Protein AF-A0A1S6HDZ9-F1 (afdb_monomer_lite)

Structure (mmCIF, N/CA/C/O backbone):
data_AF-A0A1S6HDZ9-F1
#
_entry.id   AF-A0A1S6HDZ9-F1
#
loop_
_atom_site.group_PDB
_atom_site.id
_atom_site.type_symbol
_atom_site.label_atom_id
_atom_site.label_alt_id
_atom_site.label_comp_id
_atom_site.label_asym_id
_atom_site.label_entity_id
_atom_site.label_seq_id
_atom_site.pdbx_PDB_ins_code
_atom_site.Cartn_x
_atom_site.Cartn_y
_atom_site.Cartn_z
_atom_site.occupancy
_atom_site.B_iso_or_equiv
_atom_site.auth_seq_id
_atom_site.auth_comp_id
_atom_site.auth_asym_id
_atom_site.auth_atom_id
_atom_site.pdbx_PDB_model_num
ATOM 1 N N . ASN A 1 1 ? 10.554 11.033 -8.871 1.00 74.75 1 ASN A N 1
ATOM 2 C CA . ASN A 1 1 ? 11.505 10.253 -8.044 1.00 74.75 1 ASN A CA 1
ATOM 3 C C . ASN A 1 1 ? 10.932 8.869 -7.745 1.00 74.75 1 ASN A C 1
ATOM 5 O O . ASN A 1 1 ? 10.310 8.692 -6.703 1.00 74.75 1 ASN A O 1
ATOM 9 N N . PRO A 1 2 ? 11.029 7.910 -8.683 1.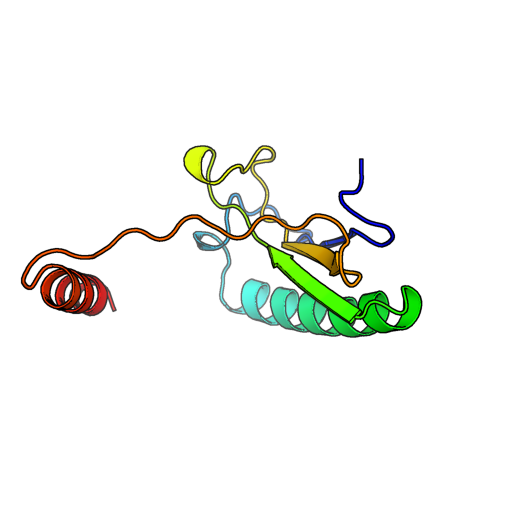00 87.38 2 PRO A N 1
ATOM 10 C CA . PRO A 1 2 ? 10.530 6.551 -8.473 1.00 87.38 2 PRO A CA 1
ATOM 11 C C . PRO A 1 2 ? 11.424 5.763 -7.497 1.00 87.38 2 PRO A C 1
ATOM 13 O O . PRO A 1 2 ? 12.632 5.967 -7.498 1.00 87.38 2 PRO A O 1
ATOM 16 N N . VAL A 1 3 ? 10.847 4.852 -6.700 1.00 92.88 3 VAL A N 1
ATOM 17 C CA . VAL A 1 3 ? 11.613 3.953 -5.812 1.00 92.88 3 VAL A CA 1
ATOM 18 C C . VAL A 1 3 ? 12.327 2.891 -6.646 1.00 92.88 3 VAL A C 1
ATOM 20 O O . VAL A 1 3 ? 13.501 2.633 -6.437 1.00 92.88 3 VAL A O 1
ATOM 23 N N . ASN A 1 4 ? 11.622 2.336 -7.635 1.00 95.06 4 ASN A N 1
ATOM 24 C CA . ASN A 1 4 ? 12.136 1.385 -8.616 1.00 95.06 4 ASN A CA 1
ATOM 25 C C . ASN A 1 4 ? 11.584 1.702 -10.009 1.00 95.06 4 ASN A C 1
ATOM 27 O O . ASN A 1 4 ? 10.586 2.417 -10.157 1.00 95.06 4 ASN A O 1
ATOM 31 N N . LYS A 1 5 ? 12.206 1.138 -11.050 1.00 95.38 5 LYS A N 1
ATOM 32 C CA . LYS A 1 5 ? 11.714 1.250 -12.430 1.00 95.38 5 LYS A CA 1
ATOM 33 C C . LYS A 1 5 ? 10.261 0.766 -12.518 1.00 95.38 5 LYS A C 1
ATOM 35 O O . LYS A 1 5 ? 9.943 -0.341 -12.103 1.00 95.38 5 LYS A O 1
ATOM 40 N N . GLY A 1 6 ? 9.390 1.603 -13.081 1.00 96.88 6 GLY A N 1
ATOM 41 C CA . GLY A 1 6 ? 7.952 1.333 -13.178 1.00 96.88 6 GLY A CA 1
ATOM 42 C C . GLY A 1 6 ? 7.144 1.668 -11.921 1.00 96.88 6 GLY A C 1
ATOM 43 O O . GLY A 1 6 ? 5.943 1.403 -11.909 1.00 96.88 6 GLY A O 1
ATOM 44 N N . HIS A 1 7 ? 7.756 2.274 -10.892 1.00 98.44 7 HIS A N 1
ATOM 45 C CA . HIS A 1 7 ? 7.016 2.824 -9.756 1.00 98.44 7 HIS A CA 1
ATOM 46 C C . HIS A 1 7 ? 5.949 3.808 -10.249 1.00 98.44 7 HIS A C 1
ATOM 48 O O . HIS A 1 7 ? 6.270 4.832 -10.853 1.00 98.44 7 HIS A O 1
ATOM 54 N N . THR A 1 8 ? 4.691 3.472 -9.980 1.00 98.44 8 THR A N 1
ATOM 55 C CA . THR A 1 8 ? 3.517 4.194 -10.474 1.00 98.44 8 THR A CA 1
ATOM 56 C C . THR A 1 8 ? 2.589 4.537 -9.319 1.00 98.44 8 THR A C 1
ATOM 58 O O . THR A 1 8 ? 2.404 3.720 -8.417 1.00 98.44 8 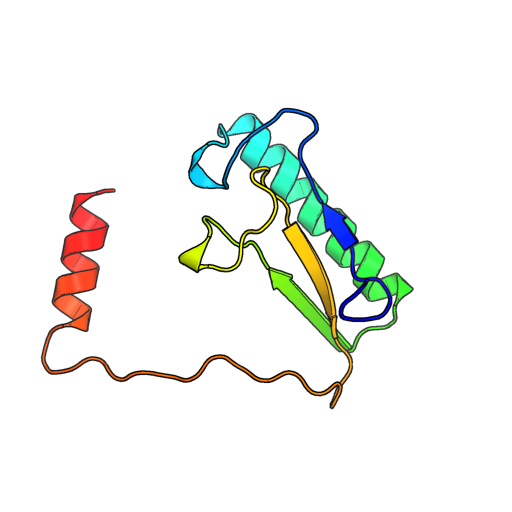THR A O 1
ATOM 61 N N . LEU A 1 9 ? 1.992 5.729 -9.373 1.00 98.12 9 LEU A N 1
ATOM 62 C CA . LEU A 1 9 ? 0.921 6.144 -8.474 1.00 98.12 9 LEU A CA 1
ATOM 63 C C . LEU A 1 9 ? -0.430 5.982 -9.165 1.00 98.12 9 LEU A C 1
ATOM 65 O O . LEU A 1 9 ? -0.597 6.419 -10.304 1.00 98.12 9 LEU A O 1
ATOM 69 N N . ILE A 1 10 ? -1.390 5.388 -8.463 1.00 98.25 10 ILE A N 1
ATOM 70 C CA . ILE A 1 10 ? -2.792 5.342 -8.877 1.00 98.25 10 ILE A CA 1
ATOM 71 C C . ILE A 1 10 ? -3.605 6.190 -7.906 1.00 98.25 10 ILE A C 1
ATOM 73 O O . ILE A 1 10 ? -3.574 5.947 -6.701 1.00 98.25 10 ILE A O 1
ATOM 77 N N . VAL A 1 11 ? -4.329 7.167 -8.449 1.00 98.00 11 VAL A N 1
ATOM 78 C CA . VAL A 1 11 ? -5.119 8.144 -7.691 1.00 98.00 11 VAL A CA 1
ATOM 79 C C . VAL A 1 11 ? -6.546 8.216 -8.234 1.00 98.00 11 VAL A C 1
ATOM 81 O O . VAL A 1 11 ? -6.732 8.078 -9.452 1.00 98.00 11 VAL A O 1
ATOM 84 N N . PRO A 1 12 ? -7.565 8.412 -7.381 1.00 97.69 12 PRO A N 1
ATOM 85 C CA . PRO A 1 12 ? -8.882 8.810 -7.850 1.00 97.69 12 PRO A CA 1
ATOM 86 C C . PRO A 1 12 ? -8.817 10.205 -8.487 1.00 97.69 12 PRO A C 1
ATOM 88 O O . PRO A 1 12 ? -7.910 10.993 -8.242 1.00 97.69 12 PRO A O 1
ATOM 91 N N . LYS A 1 13 ? -9.779 10.508 -9.363 1.00 96.94 13 LYS A N 1
ATOM 92 C CA . LYS A 1 13 ? -9.906 11.865 -9.920 1.00 96.94 13 LYS A CA 1
ATOM 93 C C . LYS A 1 13 ? -10.516 12.828 -8.908 1.00 96.94 13 LYS A C 1
ATOM 95 O O . LYS A 1 13 ? -10.130 13.990 -8.859 1.00 96.94 13 LYS A O 1
ATOM 100 N N . GLU A 1 14 ? -11.494 12.338 -8.155 1.00 97.69 14 GLU A N 1
ATOM 101 C CA . GLU A 1 14 ? -12.097 13.062 -7.042 1.00 97.69 14 GLU A CA 1
ATOM 102 C C . GLU A 1 14 ? -11.150 13.061 -5.846 1.00 97.69 14 GLU A C 1
ATOM 104 O O . GLU A 1 14 ? -10.354 12.138 -5.670 1.00 97.69 14 GLU A O 1
ATOM 109 N N . HIS A 1 15 ? -11.209 14.129 -5.055 1.00 98.00 15 HIS A N 1
ATOM 110 C CA . HIS A 1 15 ? -10.313 14.319 -3.931 1.00 98.00 15 HIS A CA 1
ATOM 111 C C . HIS A 1 15 ? -10.808 13.586 -2.685 1.00 98.00 15 HIS A C 1
ATOM 113 O O . HIS A 1 15 ? -11.915 13.838 -2.221 1.00 98.00 15 HIS A O 1
ATOM 119 N N . PHE A 1 16 ? -9.940 12.738 -2.135 1.00 98.19 16 PHE A N 1
ATOM 120 C CA . PHE A 1 16 ? -10.118 12.050 -0.861 1.00 98.19 16 PHE A CA 1
ATOM 121 C C . PHE A 1 16 ? -8.794 12.106 -0.109 1.00 98.19 16 PHE A C 1
ATOM 123 O O . PHE A 1 16 ? -7.780 11.700 -0.681 1.00 98.19 16 PHE A O 1
ATOM 130 N N . ASP A 1 17 ? -8.778 12.579 1.137 1.00 97.88 17 ASP A N 1
ATOM 131 C CA . ASP A 1 17 ? -7.537 12.710 1.911 1.00 97.88 17 ASP A CA 1
ATOM 132 C C . ASP A 1 17 ? -6.858 11.349 2.094 1.00 97.88 17 ASP A C 1
ATOM 134 O O . ASP A 1 17 ? -5.649 11.208 1.904 1.00 97.88 17 ASP A O 1
ATOM 138 N N . THR A 1 18 ? -7.630 10.334 2.477 1.00 98.38 18 THR A N 1
ATOM 139 C CA . THR A 1 18 ? -7.147 9.001 2.837 1.00 98.38 18 THR A CA 1
ATOM 140 C C . THR A 1 18 ? -8.061 7.896 2.332 1.00 98.38 18 THR A C 1
ATOM 142 O O . THR A 1 18 ? -9.153 8.130 1.822 1.00 98.38 18 THR A O 1
ATOM 145 N N . PHE A 1 19 ? -7.614 6.651 2.503 1.00 97.81 19 PHE A N 1
ATOM 146 C CA . PHE A 1 19 ? -8.421 5.465 2.227 1.00 97.81 19 PHE A CA 1
ATOM 147 C C . PHE A 1 19 ? -9.759 5.456 2.972 1.00 97.81 19 PHE A C 1
ATOM 149 O O . PHE A 1 19 ? -10.729 4.904 2.468 1.00 97.81 19 PHE A O 1
ATOM 156 N N . LEU A 1 20 ? -9.795 6.054 4.167 1.00 97.25 20 LEU A N 1
ATOM 157 C CA . LEU A 1 20 ? -10.969 6.069 5.038 1.00 97.25 20 LEU A CA 1
ATOM 158 C C . LEU A 1 20 ? -12.094 6.960 4.501 1.00 97.25 20 LEU A C 1
ATOM 160 O O . LEU A 1 20 ? -13.233 6.811 4.924 1.00 97.25 20 LEU A O 1
ATOM 164 N N . ASP A 1 21 ? -11.771 7.871 3.583 1.00 97.75 21 ASP A N 1
ATOM 165 C CA . ASP A 1 21 ? -12.714 8.851 3.043 1.00 97.75 21 ASP A CA 1
ATOM 166 C C . ASP A 1 21 ? -13.391 8.351 1.752 1.00 97.75 21 ASP A C 1
ATOM 168 O O . ASP A 1 21 ? -14.300 8.999 1.236 1.00 97.75 21 ASP A O 1
ATOM 172 N N . LEU A 1 22 ? -12.951 7.207 1.211 1.00 97.44 22 LEU A N 1
ATOM 173 C CA . LEU A 1 22 ? -13.517 6.612 0.002 1.00 97.44 22 LEU A CA 1
ATOM 174 C C . LEU A 1 22 ? -14.895 6.004 0.285 1.00 97.44 22 LEU A C 1
ATOM 176 O O . LEU A 1 22 ? -15.036 5.137 1.146 1.00 97.44 22 LEU A O 1
ATOM 180 N N . ASP A 1 23 ? -15.891 6.380 -0.517 1.00 96.94 23 ASP A N 1
ATOM 181 C CA . ASP A 1 23 ? -17.149 5.633 -0.585 1.00 96.94 23 ASP A CA 1
ATOM 182 C C . ASP A 1 23 ? -16.966 4.274 -1.298 1.00 96.94 23 ASP A C 1
ATOM 184 O O . ASP A 1 23 ? -15.981 4.048 -2.011 1.00 96.94 23 ASP A O 1
ATOM 188 N N . GLU A 1 24 ? -17.930 3.362 -1.135 1.00 97.00 24 GLU A N 1
ATOM 189 C CA . GLU A 1 24 ? -17.873 2.008 -1.714 1.00 97.00 24 GLU A CA 1
ATOM 190 C C . GLU A 1 24 ? -17.661 2.016 -3.234 1.00 97.00 24 GLU A C 1
ATOM 192 O O . GLU A 1 24 ? -16.859 1.254 -3.773 1.00 97.00 24 GLU A O 1
ATOM 197 N N . LYS A 1 25 ? -18.334 2.923 -3.947 1.00 96.88 25 LYS A N 1
ATOM 198 C CA . LYS A 1 25 ? -18.274 2.994 -5.410 1.00 96.88 25 LYS A CA 1
ATOM 199 C C . LYS A 1 25 ? -16.883 3.407 -5.890 1.00 96.88 25 LYS A C 1
ATOM 201 O O . LYS A 1 25 ? -16.394 2.883 -6.901 1.00 96.88 25 LYS A O 1
ATOM 206 N N . HIS A 1 26 ? -16.267 4.373 -5.219 1.00 97.44 26 HIS A N 1
ATOM 207 C CA . HIS A 1 26 ? -14.913 4.824 -5.501 1.00 97.44 26 HIS A CA 1
ATOM 208 C C . HIS A 1 26 ? -13.894 3.766 -5.116 1.00 97.44 26 HIS A C 1
ATOM 210 O O . HIS A 1 26 ? -13.015 3.470 -5.929 1.00 97.44 26 HIS A O 1
ATOM 216 N N . LEU A 1 27 ? -14.050 3.161 -3.939 1.00 97.75 27 LEU A N 1
ATOM 217 C CA . LEU A 1 27 ? -13.201 2.077 -3.467 1.00 97.75 27 LEU A CA 1
ATOM 218 C C . LEU A 1 27 ? -13.175 0.920 -4.471 1.00 97.75 27 LEU A C 1
ATOM 220 O O . LEU A 1 27 ? -12.099 0.534 -4.934 1.00 97.75 27 LEU A O 1
ATOM 224 N N . ASP A 1 28 ? -14.343 0.433 -4.885 1.00 97.94 28 ASP A N 1
ATOM 225 C CA . ASP A 1 28 ? -14.463 -0.669 -5.834 1.00 97.94 28 ASP A CA 1
ATOM 226 C C . ASP A 1 28 ? -13.760 -0.343 -7.146 1.00 97.94 28 ASP A C 1
ATOM 228 O O . ASP A 1 28 ? -12.866 -1.069 -7.593 1.00 97.94 28 ASP A O 1
ATOM 232 N N . ARG A 1 29 ? -14.122 0.778 -7.775 1.00 97.31 29 ARG A N 1
ATOM 233 C CA . ARG A 1 29 ? -13.544 1.175 -9.065 1.00 97.31 29 ARG A CA 1
ATOM 234 C C . ARG A 1 29 ? -12.033 1.362 -8.977 1.00 97.31 29 ARG A C 1
ATOM 236 O O . ARG A 1 29 ? -11.312 0.917 -9.877 1.00 97.31 29 ARG A O 1
ATOM 243 N N . LEU A 1 30 ? -11.557 1.998 -7.908 1.00 97.75 30 LEU A N 1
ATOM 244 C CA . LEU A 1 30 ? -10.142 2.262 -7.685 1.00 97.75 30 LEU A CA 1
ATOM 245 C C . LEU A 1 30 ? -9.364 0.956 -7.508 1.00 97.75 30 LEU A C 1
ATOM 247 O O . LEU A 1 30 ? -8.367 0.756 -8.200 1.00 97.75 30 LEU A O 1
ATOM 251 N N . MET A 1 31 ? -9.845 0.025 -6.680 1.00 98.38 31 MET A N 1
ATOM 252 C CA . MET A 1 31 ? -9.155 -1.244 -6.422 1.00 98.38 31 MET A CA 1
ATOM 253 C C . MET A 1 31 ? -9.134 -2.173 -7.640 1.00 98.38 31 MET A C 1
ATOM 255 O O . MET A 1 31 ? -8.103 -2.796 -7.923 1.00 98.38 31 MET A O 1
ATOM 259 N N . HIS A 1 32 ? -10.212 -2.209 -8.431 1.00 98.50 32 HIS A N 1
ATOM 260 C CA . HIS A 1 32 ? -10.216 -2.919 -9.715 1.00 98.50 32 HIS A CA 1
ATOM 261 C C . HIS A 1 32 ? -9.155 -2.355 -10.669 1.00 98.50 32 HIS A C 1
ATOM 263 O O . HIS A 1 32 ? -8.429 -3.106 -11.332 1.00 98.50 32 HIS A O 1
ATOM 269 N N . PHE A 1 33 ? -9.028 -1.028 -10.725 1.00 98.50 33 PHE A N 1
ATOM 270 C CA . PHE A 1 33 ? -8.033 -0.375 -11.566 1.00 98.50 33 PHE A CA 1
ATOM 271 C C . PHE A 1 33 ? -6.603 -0.604 -11.058 1.00 98.50 33 PHE A C 1
ATOM 273 O O . PHE A 1 33 ? -5.730 -0.960 -11.852 1.00 98.50 33 PHE A O 1
ATOM 280 N N . VAL A 1 34 ? -6.367 -0.504 -9.746 1.00 98.62 34 VAL A N 1
ATOM 281 C CA . VAL A 1 34 ? -5.084 -0.828 -9.098 1.00 98.62 34 VAL A CA 1
ATOM 282 C C . VAL A 1 34 ? -4.645 -2.249 -9.444 1.00 98.62 34 VAL A C 1
ATOM 284 O O . VAL A 1 34 ? -3.503 -2.451 -9.865 1.00 98.62 34 VAL A O 1
ATOM 287 N N . GLN A 1 35 ? -5.540 -3.237 -9.347 1.00 98.75 35 GLN A N 1
ATOM 288 C CA . GLN A 1 35 ? -5.216 -4.619 -9.704 1.00 98.75 35 GLN A CA 1
ATOM 289 C C . GLN A 1 35 ? -4.852 -4.753 -11.193 1.00 98.75 35 GLN A C 1
ATOM 291 O O . GLN A 1 35 ? -3.849 -5.389 -11.535 1.00 98.75 35 GLN A O 1
ATOM 296 N N . LYS A 1 36 ? -5.644 -4.144 -12.089 1.00 98.75 36 LYS A N 1
ATOM 297 C CA . LYS A 1 36 ? -5.391 -4.152 -13.540 1.00 98.75 36 LYS A CA 1
ATOM 298 C C . LYS A 1 36 ? -4.026 -3.546 -13.872 1.00 98.75 36 LYS A C 1
ATOM 300 O O . LYS A 1 36 ? -3.262 -4.140 -14.634 1.00 98.75 36 LYS A O 1
ATOM 305 N N . MET A 1 37 ? -3.710 -2.396 -13.283 1.00 98.69 37 MET A N 1
ATOM 306 C CA . MET A 1 37 ? -2.438 -1.708 -13.494 1.00 98.69 37 MET A CA 1
ATOM 307 C C . MET A 1 37 ? -1.263 -2.486 -12.907 1.00 98.69 37 MET A C 1
ATOM 309 O O . MET A 1 37 ? -0.240 -2.610 -13.573 1.00 98.69 37 MET A O 1
ATOM 313 N N . SER A 1 38 ? -1.422 -3.091 -11.728 1.00 98.62 38 SER A N 1
ATOM 314 C CA . SER A 1 38 ? -0.370 -3.908 -11.111 1.00 98.62 38 SER A CA 1
ATOM 315 C C . SER A 1 38 ? 0.048 -5.061 -12.028 1.00 98.62 38 SER A C 1
ATOM 317 O O . SER A 1 38 ? 1.236 -5.236 -12.293 1.00 98.62 38 SER A O 1
ATOM 319 N N . LYS A 1 39 ? -0.922 -5.778 -12.620 1.00 98.69 39 LYS A N 1
ATOM 320 C CA . LYS A 1 39 ? -0.660 -6.847 -13.606 1.00 98.69 39 LYS A CA 1
ATOM 321 C C . LYS A 1 39 ? 0.129 -6.334 -14.818 1.00 98.69 39 LYS A C 1
ATOM 323 O O . LYS A 1 39 ? 1.091 -6.970 -15.247 1.00 98.69 39 LYS A O 1
ATOM 328 N N . ALA A 1 40 ? -0.271 -5.187 -15.370 1.00 98.69 40 ALA A N 1
ATOM 329 C CA . ALA A 1 40 ? 0.386 -4.593 -16.533 1.00 98.69 40 ALA A CA 1
ATOM 330 C C . ALA A 1 40 ? 1.820 -4.137 -16.219 1.00 98.69 40 ALA A C 1
ATOM 332 O O . ALA A 1 40 ? 2.738 -4.426 -16.987 1.00 98.69 40 ALA A O 1
ATOM 333 N N . ILE A 1 41 ? 2.019 -3.473 -15.079 1.00 98.56 41 ILE A N 1
ATOM 334 C CA . ILE A 1 41 ? 3.317 -2.947 -14.650 1.00 98.56 41 ILE A CA 1
ATOM 335 C C . ILE A 1 41 ? 4.297 -4.093 -14.376 1.00 98.56 41 ILE A C 1
ATOM 337 O O . ILE A 1 41 ? 5.416 -4.053 -14.886 1.00 98.56 41 ILE A O 1
ATOM 341 N N . VAL A 1 42 ? 3.887 -5.131 -13.638 1.00 98.31 42 VAL A N 1
ATOM 342 C CA . VAL A 1 42 ? 4.737 -6.307 -13.362 1.00 98.31 42 VAL A CA 1
ATOM 343 C C . VAL A 1 42 ? 5.194 -6.961 -14.667 1.00 98.31 42 VAL A C 1
ATOM 345 O O . VAL A 1 42 ? 6.387 -7.188 -14.867 1.00 98.31 42 VAL A O 1
ATOM 348 N N . LYS A 1 43 ? 4.274 -7.169 -15.621 1.00 98.50 43 LYS A N 1
ATOM 349 C CA . LYS A 1 43 ? 4.613 -7.736 -16.937 1.00 98.50 43 LYS A CA 1
ATOM 350 C C . LYS A 1 43 ? 5.574 -6.844 -17.730 1.00 98.50 43 LYS A C 1
ATOM 352 O O . LYS A 1 43 ? 6.529 -7.347 -18.315 1.00 98.50 43 LYS A O 1
ATOM 357 N N . ALA A 1 44 ? 5.326 -5.535 -17.765 1.00 98.50 44 ALA A N 1
ATOM 358 C CA . ALA A 1 44 ? 6.140 -4.587 -18.527 1.00 98.50 44 ALA A CA 1
ATOM 359 C C . ALA A 1 44 ? 7.548 -4.412 -17.940 1.00 98.50 44 ALA A C 1
ATOM 361 O O . ALA A 1 44 ? 8.513 -4.212 -18.677 1.00 98.50 44 ALA A O 1
ATOM 362 N N . THR A 1 45 ? 7.668 -4.495 -16.616 1.00 98.06 45 THR A N 1
ATOM 363 C CA . THR A 1 45 ? 8.946 -4.355 -15.911 1.00 98.06 45 THR A CA 1
ATOM 364 C C . THR A 1 45 ? 9.708 -5.664 -15.773 1.00 98.06 45 THR A C 1
ATOM 366 O O . THR A 1 45 ? 10.898 -5.608 -15.479 1.00 98.06 45 THR A O 1
ATOM 369 N N . LYS A 1 46 ? 9.063 -6.810 -16.047 1.00 98.00 46 LYS A N 1
ATOM 370 C CA . LYS A 1 46 ? 9.607 -8.158 -15.815 1.00 98.00 46 LYS A CA 1
ATOM 371 C C . LYS A 1 46 ? 10.088 -8.321 -14.369 1.00 98.00 46 LYS A C 1
ATOM 373 O O . LYS A 1 46 ? 11.170 -8.845 -14.137 1.00 98.00 46 LYS A O 1
ATOM 378 N N . SER A 1 47 ? 9.315 -7.788 -13.425 1.00 98.00 47 SER A N 1
ATOM 379 C CA . SER A 1 47 ? 9.676 -7.795 -12.013 1.00 98.00 47 SER A CA 1
ATOM 380 C C . SER A 1 47 ? 9.406 -9.154 -11.369 1.00 98.00 47 SER A C 1
ATOM 382 O O . SER A 1 47 ? 8.407 -9.802 -11.684 1.00 98.00 47 SER A O 1
ATOM 384 N N . ASP A 1 48 ? 10.264 -9.559 -10.434 1.00 97.88 48 ASP A N 1
ATOM 385 C CA . ASP A 1 48 ? 10.112 -10.803 -9.662 1.00 97.88 48 ASP A CA 1
ATOM 386 C C . ASP A 1 48 ? 8.975 -10.707 -8.631 1.00 97.88 48 ASP A C 1
ATOM 388 O O . ASP A 1 48 ? 8.411 -11.708 -8.195 1.00 97.88 48 ASP A O 1
ATOM 392 N N . GLY A 1 49 ? 8.616 -9.481 -8.245 1.00 97.12 49 GLY A N 1
ATOM 393 C CA . GLY A 1 49 ? 7.493 -9.183 -7.366 1.00 97.12 49 GLY A CA 1
ATOM 394 C C . GLY A 1 49 ? 7.064 -7.724 -7.471 1.00 97.12 49 GLY A C 1
ATOM 395 O O . GLY A 1 49 ? 7.498 -6.988 -8.360 1.00 97.12 49 GLY A O 1
ATOM 396 N N . PHE A 1 50 ? 6.196 -7.286 -6.564 1.00 98.19 50 PHE A N 1
ATOM 397 C CA . PHE A 1 50 ? 5.821 -5.881 -6.413 1.00 98.1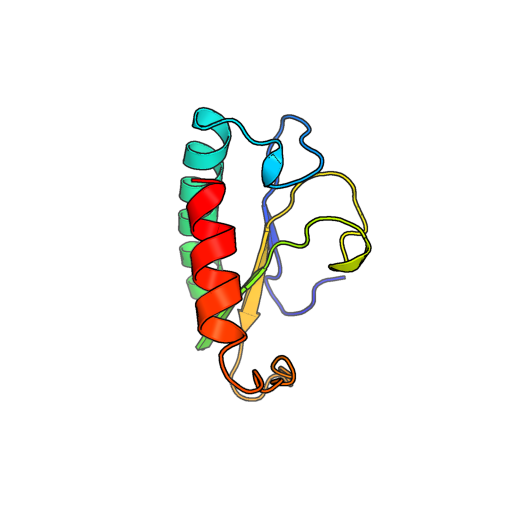9 50 PHE A CA 1
ATOM 398 C C . PHE A 1 50 ? 5.341 -5.608 -4.983 1.00 98.19 50 PHE A C 1
ATOM 400 O O . PHE A 1 50 ? 4.819 -6.501 -4.318 1.00 98.19 50 PHE A O 1
ATOM 407 N N . ASN A 1 51 ? 5.484 -4.370 -4.518 1.00 98.31 51 ASN A N 1
ATOM 408 C CA . ASN A 1 51 ? 4.748 -3.877 -3.360 1.00 98.31 51 ASN A CA 1
ATOM 409 C C . ASN A 1 51 ? 3.581 -3.022 -3.837 1.00 98.31 51 ASN A C 1
ATOM 411 O O . ASN A 1 51 ? 3.751 -2.160 -4.701 1.00 98.31 51 ASN A O 1
ATOM 415 N N . LEU A 1 52 ? 2.420 -3.251 -3.235 1.00 98.31 52 LEU A N 1
ATOM 416 C CA . LEU A 1 52 ? 1.299 -2.329 -3.265 1.00 98.31 52 LEU A CA 1
ATOM 417 C C . LEU A 1 52 ? 1.265 -1.622 -1.909 1.00 98.31 52 LEU A C 1
ATOM 419 O O . LEU A 1 52 ? 1.076 -2.280 -0.888 1.00 98.31 52 LEU A O 1
ATOM 423 N N . LEU A 1 53 ? 1.509 -0.315 -1.894 1.00 97.25 53 LEU A N 1
ATOM 424 C CA . LEU A 1 53 ? 1.608 0.478 -0.668 1.00 97.25 53 LEU A CA 1
ATOM 425 C C . LEU A 1 53 ? 0.636 1.656 -0.724 1.00 97.25 53 LEU A C 1
ATOM 427 O O . LEU A 1 53 ? 0.481 2.297 -1.760 1.00 97.25 53 LEU A O 1
ATOM 431 N N . LEU A 1 54 ? 0.023 1.955 0.414 1.00 97.50 54 LEU A N 1
ATOM 432 C CA . LEU A 1 54 ? -0.777 3.146 0.634 1.00 97.50 54 LEU A CA 1
ATOM 433 C C . LEU A 1 54 ? -0.420 3.707 2.008 1.00 97.50 54 LEU A C 1
ATOM 435 O O . LEU A 1 54 ? -0.472 2.982 3.000 1.00 97.50 54 LEU A O 1
ATOM 439 N N . ASN A 1 55 ? -0.083 4.991 2.059 1.00 98.12 55 ASN A N 1
ATOM 440 C CA . ASN A 1 55 ? 0.202 5.683 3.308 1.00 98.12 55 ASN A CA 1
ATOM 441 C C . ASN A 1 55 ? -1.013 6.535 3.681 1.00 98.12 55 ASN A C 1
ATOM 443 O O . ASN A 1 55 ? -1.472 7.330 2.86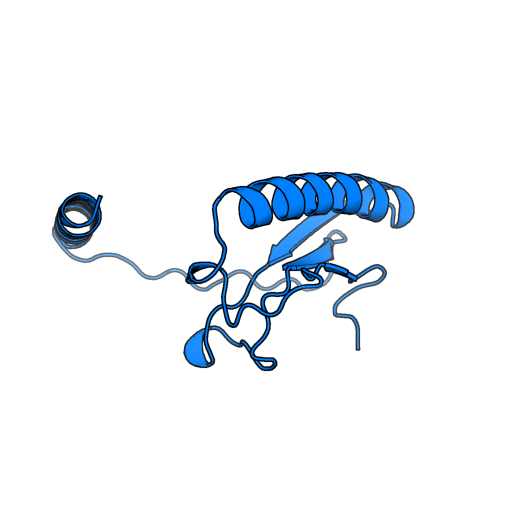5 1.00 98.12 55 ASN A O 1
ATOM 447 N N . ASN A 1 56 ? -1.514 6.382 4.908 1.00 98.44 56 ASN A N 1
ATOM 448 C CA . ASN A 1 56 ? -2.648 7.149 5.421 1.00 98.44 56 ASN A CA 1
ATOM 449 C C . ASN A 1 56 ? -2.207 7.975 6.631 1.00 98.44 56 ASN A C 1
ATOM 451 O O . ASN A 1 56 ? -1.806 7.422 7.656 1.00 98.44 56 ASN A O 1
ATOM 455 N N . LYS A 1 57 ? -2.329 9.297 6.508 1.00 98.12 57 LYS A N 1
ATOM 456 C CA . LYS A 1 57 ? -1.867 10.332 7.440 1.00 98.12 57 LYS A CA 1
ATOM 457 C C . LYS A 1 57 ? -0.335 10.406 7.578 1.00 98.12 57 LYS A C 1
ATOM 459 O O . LYS A 1 57 ? 0.420 9.494 7.231 1.00 98.12 57 LYS A O 1
ATOM 464 N N . LYS A 1 58 ? 0.144 11.539 8.105 1.00 97.44 58 LYS A N 1
ATOM 465 C CA . LYS A 1 58 ? 1.578 11.896 8.171 1.00 97.44 58 LYS A CA 1
ATOM 466 C C . LYS A 1 58 ? 2.437 10.878 8.925 1.00 97.44 58 LYS A C 1
ATOM 468 O O . LYS A 1 58 ? 3.546 10.587 8.490 1.00 97.44 58 LYS A O 1
ATOM 473 N N . ALA A 1 59 ? 1.923 10.299 10.014 1.00 97.69 59 ALA A N 1
ATOM 474 C CA . ALA A 1 59 ? 2.645 9.299 10.808 1.00 97.69 59 ALA A CA 1
ATOM 475 C C . ALA A 1 59 ? 2.966 8.015 10.018 1.00 97.69 59 ALA A C 1
ATOM 477 O O . ALA A 1 59 ? 3.955 7.350 10.313 1.00 97.69 59 ALA A O 1
ATOM 478 N N . ALA A 1 60 ? 2.171 7.698 8.989 1.00 97.25 60 ALA A N 1
ATOM 479 C CA . ALA A 1 60 ? 2.415 6.583 8.077 1.00 97.25 60 ALA A CA 1
ATOM 480 C C . ALA A 1 60 ? 3.229 6.985 6.831 1.00 97.25 60 ALA A C 1
ATOM 482 O O . ALA A 1 60 ? 3.388 6.180 5.919 1.00 97.25 60 ALA A O 1
ATOM 483 N N . GLY A 1 61 ? 3.730 8.224 6.756 1.00 96.56 61 GLY A N 1
ATOM 484 C CA . GLY A 1 61 ? 4.516 8.711 5.620 1.00 96.56 61 GLY A CA 1
ATOM 485 C C . GLY A 1 61 ? 3.690 9.261 4.455 1.00 96.56 61 GLY A C 1
ATOM 486 O O . GLY A 1 61 ? 4.197 9.330 3.335 1.00 96.56 61 GLY A O 1
ATOM 487 N N . GLN A 1 62 ? 2.428 9.646 4.676 1.00 98.00 62 GLN A N 1
ATOM 488 C CA . GLN A 1 62 ? 1.668 10.394 3.674 1.00 98.00 62 GLN A CA 1
ATOM 489 C C . GLN A 1 62 ? 2.174 11.840 3.611 1.00 98.00 62 GLN A C 1
ATOM 491 O O . GLN A 1 62 ? 2.145 12.558 4.610 1.00 98.00 62 GLN A O 1
ATOM 496 N N . VAL A 1 63 ? 2.650 12.253 2.436 1.00 96.12 63 VAL A N 1
ATOM 497 C CA . VAL A 1 63 ? 3.176 13.611 2.196 1.00 96.12 63 VAL A CA 1
ATOM 498 C C . VAL A 1 63 ? 2.183 14.478 1.422 1.00 96.12 63 VAL A C 1
ATOM 500 O O . VAL A 1 63 ? 2.163 15.691 1.600 1.00 96.12 63 VAL A O 1
ATOM 503 N N . ILE A 1 64 ? 1.362 13.856 0.572 1.00 95.88 64 ILE A N 1
ATOM 504 C CA . ILE A 1 64 ? 0.296 14.516 -0.183 1.00 95.88 64 ILE A CA 1
ATOM 505 C C . ILE A 1 64 ? -1.037 14.038 0.377 1.00 95.88 64 ILE A C 1
ATOM 507 O O . ILE A 1 64 ? -1.303 12.833 0.364 1.00 95.88 64 ILE A O 1
ATOM 511 N N . ASP A 1 65 ? -1.864 14.979 0.827 1.00 96.25 65 ASP A N 1
ATOM 512 C CA . ASP A 1 65 ? -3.192 14.736 1.399 1.00 96.25 65 ASP A CA 1
ATOM 513 C C . ASP A 1 65 ? -4.216 14.437 0.287 1.00 96.25 65 ASP A C 1
ATOM 515 O O . ASP A 1 65 ? -5.186 15.146 0.084 1.00 96.25 65 ASP A O 1
ATOM 519 N N . HIS A 1 66 ? -3.933 13.416 -0.517 1.00 98.12 66 HIS A N 1
ATOM 520 C CA . HIS A 1 66 ? -4.830 12.840 -1.508 1.00 98.12 66 HIS A CA 1
ATOM 521 C C . HIS A 1 66 ? -4.482 11.360 -1.638 1.00 98.12 66 HIS A C 1
ATOM 523 O O . HIS A 1 66 ? -3.313 11.041 -1.850 1.00 98.12 66 HIS A O 1
ATOM 529 N N . VAL A 1 67 ? -5.447 10.453 -1.518 1.00 97.94 67 VAL A N 1
ATOM 530 C CA . VAL A 1 67 ? -5.210 9.006 -1.502 1.00 97.94 67 VAL A CA 1
ATOM 531 C C . VAL A 1 67 ? -4.478 8.549 -2.773 1.00 97.94 67 VAL A C 1
ATOM 533 O O . VAL A 1 67 ? -4.888 8.836 -3.897 1.00 97.94 67 VAL A O 1
ATOM 536 N N . HIS A 1 68 ? -3.356 7.844 -2.610 1.00 98.19 68 HIS A N 1
ATOM 537 C CA . HIS A 1 68 ? -2.551 7.370 -3.736 1.00 98.19 68 HIS A CA 1
ATOM 538 C C . HIS A 1 68 ? -1.922 6.0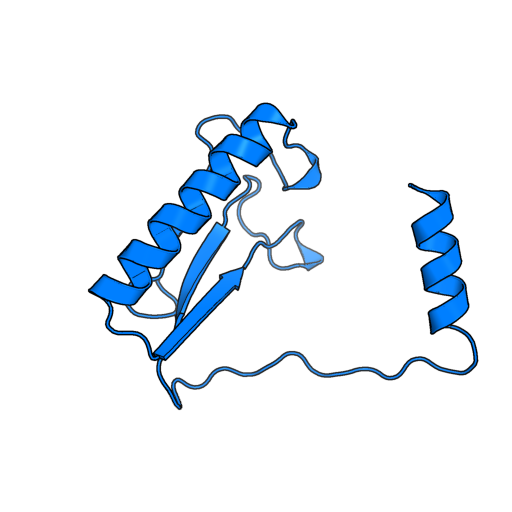07 -3.459 1.00 98.19 68 HIS A C 1
ATOM 540 O O . HIS A 1 68 ? -1.148 5.830 -2.521 1.00 98.19 68 HIS A O 1
ATOM 546 N N . PHE A 1 69 ? -2.219 5.038 -4.321 1.00 98.38 69 PHE A N 1
ATOM 547 C CA . PHE A 1 69 ? -1.597 3.722 -4.272 1.00 98.38 69 PHE A CA 1
ATOM 548 C C . PHE A 1 69 ? -0.265 3.743 -5.005 1.00 98.38 69 PHE A C 1
ATOM 550 O O . PHE A 1 69 ? -0.207 4.025 -6.202 1.00 98.38 69 PHE A O 1
ATOM 557 N N . HIS A 1 70 ? 0.792 3.367 -4.304 1.00 98.38 70 HIS A N 1
ATOM 558 C CA . HIS A 1 70 ? 2.081 3.053 -4.888 1.00 98.38 70 HIS A CA 1
ATOM 559 C C . HIS A 1 70 ? 2.076 1.615 -5.401 1.00 98.38 70 HIS A C 1
ATOM 561 O O . HIS A 1 70 ? 1.889 0.676 -4.630 1.00 98.38 70 HIS A O 1
ATOM 567 N N . ILE A 1 71 ? 2.365 1.433 -6.686 1.00 98.62 71 ILE A N 1
ATOM 568 C CA . ILE A 1 71 ? 2.725 0.136 -7.263 1.00 98.62 71 ILE A CA 1
ATOM 569 C C . ILE A 1 71 ? 4.227 0.181 -7.514 1.00 98.62 71 ILE A C 1
ATOM 571 O O . ILE A 1 71 ? 4.679 0.907 -8.401 1.00 98.62 71 ILE A O 1
ATOM 575 N N . ILE A 1 72 ? 5.002 -0.557 -6.720 1.00 98.44 72 ILE A N 1
ATOM 576 C CA . ILE A 1 72 ? 6.470 -0.547 -6.750 1.00 98.44 72 ILE A CA 1
ATOM 577 C C . ILE A 1 72 ? 6.963 -1.923 -7.210 1.00 98.44 72 ILE A C 1
ATOM 579 O O . ILE A 1 72 ? 6.984 -2.856 -6.404 1.00 98.44 72 ILE A O 1
ATOM 583 N N . PRO A 1 73 ? 7.370 -2.082 -8.479 1.00 98.50 73 PRO A N 1
ATOM 584 C CA . PRO A 1 73 ? 7.942 -3.332 -8.979 1.00 98.50 73 PRO A CA 1
ATOM 585 C C . PRO A 1 73 ? 9.239 -3.674 -8.249 1.00 98.50 73 PRO A C 1
ATOM 587 O O . PRO A 1 73 ? 10.047 -2.778 -7.987 1.00 98.50 73 PRO A O 1
ATOM 590 N N . ARG A 1 74 ? 9.433 -4.952 -7.910 1.00 98.12 74 ARG A N 1
ATOM 591 C CA . ARG A 1 74 ? 10.583 -5.453 -7.144 1.00 98.12 74 ARG A CA 1
ATOM 592 C C . ARG A 1 74 ? 11.398 -6.440 -7.955 1.00 98.12 74 ARG A C 1
ATOM 594 O O . ARG A 1 74 ? 10.828 -7.309 -8.613 1.00 98.12 74 ARG A O 1
ATOM 601 N N . MET A 1 75 ? 12.712 -6.317 -7.859 1.00 97.25 75 MET A N 1
ATOM 602 C CA . MET A 1 75 ? 13.644 -7.332 -8.341 1.00 97.25 75 MET A CA 1
ATOM 603 C C . MET A 1 75 ? 14.214 -8.075 -7.142 1.00 97.25 75 MET A C 1
ATOM 605 O O . MET A 1 75 ? 14.281 -7.525 -6.037 1.00 97.25 75 MET A O 1
ATOM 609 N N . LYS A 1 76 ? 14.642 -9.317 -7.350 1.00 96.50 76 LYS A N 1
ATOM 610 C CA . LYS A 1 76 ? 15.424 -10.025 -6.343 1.00 96.50 76 LYS A CA 1
ATOM 611 C C . LYS A 1 76 ? 16.653 -9.188 -5.962 1.00 96.50 76 LYS A C 1
ATOM 613 O O . LYS A 1 76 ? 17.298 -8.596 -6.825 1.00 96.50 76 LYS A O 1
ATOM 618 N N . ASP A 1 77 ? 16.947 -9.136 -4.666 1.00 94.12 77 ASP A N 1
ATOM 619 C CA . ASP A 1 77 ? 18.117 -8.454 -4.101 1.00 94.12 77 ASP A CA 1
ATOM 620 C C . ASP A 1 77 ? 18.176 -6.931 -4.376 1.00 94.12 77 ASP A C 1
ATOM 622 O O . ASP A 1 77 ? 19.232 -6.313 -4.268 1.00 94.12 77 ASP A O 1
ATOM 626 N N . ASP A 1 78 ? 17.036 -6.282 -4.652 1.00 95.44 78 ASP A N 1
ATOM 627 C CA . ASP A 1 78 ? 16.948 -4.834 -4.928 1.00 95.44 78 ASP A CA 1
ATOM 628 C C . ASP A 1 78 ? 17.057 -3.921 -3.689 1.00 95.44 78 ASP A C 1
ATOM 630 O O . ASP A 1 78 ? 16.775 -2.722 -3.751 1.00 95.44 78 ASP A O 1
ATOM 634 N N . GLY A 1 79 ? 17.449 -4.486 -2.546 1.00 94.56 79 GLY A N 1
ATOM 635 C CA . GLY A 1 79 ? 17.666 -3.746 -1.307 1.00 94.56 79 GLY A CA 1
ATOM 636 C C . GLY A 1 79 ? 16.407 -3.454 -0.484 1.00 94.56 79 GLY A C 1
ATOM 637 O O . GLY A 1 79 ? 16.467 -2.583 0.389 1.00 94.56 79 GLY A O 1
ATOM 638 N N . LEU A 1 80 ? 15.277 -4.155 -0.702 1.00 95.44 80 LEU A N 1
ATOM 639 C CA . LEU A 1 80 ? 14.130 -4.071 0.219 1.00 95.44 80 LEU A CA 1
ATOM 640 C C . LEU A 1 80 ? 14.555 -4.333 1.664 1.00 95.44 80 LEU A C 1
ATOM 642 O O . LEU A 1 80 ? 15.124 -5.376 1.974 1.00 95.44 80 LEU A O 1
ATOM 646 N N . LYS A 1 81 ? 14.160 -3.439 2.569 1.00 94.06 81 LYS A N 1
ATOM 647 C CA . LYS A 1 81 ? 14.178 -3.704 4.008 1.00 94.06 81 LYS A CA 1
ATOM 648 C C . LYS A 1 81 ? 12.749 -3.890 4.496 1.00 94.06 81 LYS A C 1
ATOM 650 O O . LYS A 1 81 ? 11.932 -2.980 4.366 1.00 94.06 81 LYS A O 1
ATOM 655 N N . HIS A 1 82 ? 12.446 -5.073 5.021 1.00 91.38 82 HIS A N 1
ATOM 656 C CA . HIS A 1 82 ? 11.143 -5.366 5.614 1.00 91.38 82 HIS A CA 1
ATOM 657 C C . HIS A 1 82 ? 10.939 -4.606 6.930 1.00 91.38 82 HIS A C 1
ATOM 659 O O . HIS A 1 82 ? 11.899 -4.148 7.555 1.00 91.38 82 HIS A O 1
ATOM 665 N N . TRP A 1 83 ? 9.676 -4.467 7.342 1.00 93.06 83 TRP A N 1
ATOM 666 C CA . TRP A 1 83 ? 9.339 -3.819 8.605 1.00 93.06 83 TRP A CA 1
ATOM 667 C C . TRP A 1 83 ? 9.925 -4.589 9.793 1.00 93.06 83 TRP A C 1
ATOM 669 O O . TRP A 1 83 ? 9.875 -5.819 9.805 1.00 93.06 83 TRP A O 1
ATOM 679 N N . PRO A 1 84 ? 10.460 -3.893 10.808 1.00 94.44 84 PRO A N 1
ATOM 680 C CA . PRO A 1 84 ? 10.895 -4.543 12.034 1.00 94.44 84 PRO A CA 1
ATOM 681 C C . PRO A 1 84 ? 9.688 -5.125 12.776 1.00 94.44 84 PRO A C 1
ATOM 683 O O . PRO A 1 84 ? 8.640 -4.487 12.879 1.00 94.44 84 PRO A O 1
ATOM 686 N N . HIS A 1 85 ? 9.840 -6.332 13.315 1.00 93.81 85 HIS A N 1
ATOM 687 C CA . HIS A 1 85 ? 8.780 -6.989 14.075 1.00 93.81 85 HIS A CA 1
ATOM 688 C C . HIS A 1 85 ? 8.839 -6.571 15.548 1.00 93.81 85 HIS A C 1
ATOM 690 O O . HIS A 1 85 ? 9.920 -6.443 16.126 1.00 93.81 85 HIS A O 1
ATOM 696 N N . LYS A 1 86 ? 7.668 -6.409 16.166 1.00 94.94 86 LYS A N 1
ATOM 697 C CA . LYS A 1 86 ? 7.500 -6.265 17.618 1.00 94.94 86 LYS A CA 1
ATOM 698 C C . LYS A 1 86 ? 6.722 -7.468 18.144 1.00 94.94 86 LYS A C 1
ATOM 700 O O . LYS A 1 86 ? 5.909 -8.033 17.415 1.00 94.94 86 LYS A O 1
ATOM 705 N N . LYS A 1 87 ? 7.001 -7.880 19.380 1.00 94.94 87 LYS A N 1
ATOM 706 C CA . LYS A 1 87 ? 6.242 -8.937 20.056 1.00 94.94 87 LYS A CA 1
ATOM 707 C C . LYS A 1 87 ? 5.060 -8.318 20.796 1.00 94.94 87 LYS A C 1
ATOM 709 O O . LYS A 1 87 ? 5.178 -7.201 21.288 1.00 94.94 87 LYS A O 1
ATOM 714 N N . TYR A 1 88 ? 3.955 -9.054 20.834 1.00 95.62 88 TYR A N 1
ATOM 715 C CA . TYR A 1 88 ? 2.869 -8.808 21.775 1.00 95.62 88 TYR A CA 1
ATOM 716 C C . TYR A 1 88 ? 3.230 -9.440 23.116 1.00 95.62 88 TYR A C 1
ATOM 718 O O . TYR A 1 88 ? 3.777 -10.546 23.135 1.00 95.62 88 TYR A O 1
ATOM 726 N N . GLU A 1 89 ? 2.897 -8.767 24.211 1.00 94.62 89 GLU A N 1
ATOM 727 C CA . GLU A 1 89 ? 3.137 -9.280 25.562 1.00 94.62 89 GLU A CA 1
ATOM 728 C C . GLU A 1 89 ? 1.836 -9.825 26.176 1.00 94.62 89 GLU A C 1
ATOM 730 O O . GLU A 1 89 ? 0.755 -9.264 25.991 1.00 94.62 89 GLU A O 1
ATOM 735 N N . ASN A 1 90 ? 1.926 -10.914 26.945 1.00 95.06 90 ASN A N 1
ATOM 736 C CA . ASN A 1 90 ? 0.778 -11.529 27.630 1.00 95.06 90 ASN A CA 1
ATOM 737 C C . ASN A 1 90 ? -0.432 -11.767 26.687 1.00 95.06 90 ASN A C 1
ATOM 739 O O . ASN A 1 90 ? -0.290 -12.371 25.624 1.00 95.06 90 ASN A O 1
ATOM 743 N N . ASP A 1 91 ? -1.627 -11.302 27.075 1.00 94.94 91 ASP A N 1
ATOM 744 C CA . ASP A 1 91 ? -2.877 -11.419 26.311 1.00 94.94 91 ASP 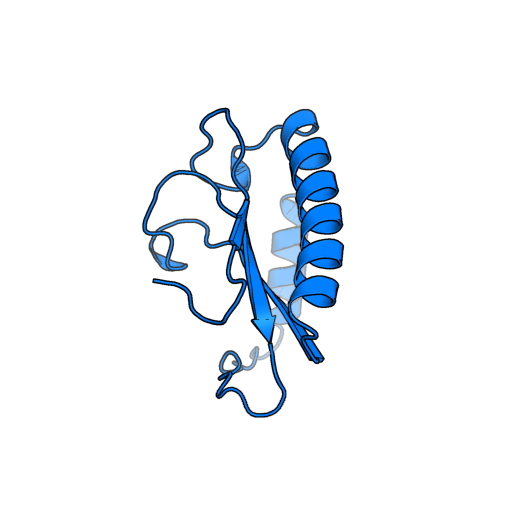A CA 1
ATOM 745 C C . ASP A 1 91 ? -3.186 -10.189 25.425 1.00 94.94 91 ASP A C 1
ATOM 747 O O . ASP A 1 91 ? -4.298 -10.074 24.902 1.00 94.94 91 ASP A O 1
ATOM 751 N N . GLU A 1 92 ? -2.224 -9.282 25.210 1.00 97.62 92 GLU A N 1
ATOM 752 C CA . GLU A 1 92 ? -2.406 -8.035 24.441 1.00 97.62 92 GLU A CA 1
ATOM 753 C C . GLU A 1 92 ? -3.003 -8.289 23.046 1.00 97.62 92 GLU A C 1
ATOM 755 O O . GLU A 1 92 ? -3.949 -7.621 22.632 1.00 97.62 92 GLU A O 1
ATOM 760 N N . ALA A 1 93 ? -2.530 -9.325 22.344 1.00 97.06 93 ALA A N 1
ATOM 761 C CA . ALA A 1 93 ? -3.053 -9.686 21.028 1.00 97.06 93 ALA A CA 1
ATOM 762 C C . ALA A 1 93 ? -4.559 -10.010 21.058 1.00 97.06 93 ALA A C 1
ATOM 764 O O . ALA A 1 93 ? -5.304 -9.585 20.176 1.00 97.06 93 ALA A O 1
ATOM 765 N N . LYS A 1 94 ? -5.032 -10.741 22.079 1.00 97.62 94 LYS A N 1
ATOM 766 C CA . LYS A 1 94 ? -6.461 -11.071 22.219 1.00 97.62 94 LYS A CA 1
ATOM 767 C C . LYS A 1 94 ? -7.282 -9.832 22.558 1.00 97.62 94 LYS A C 1
ATOM 769 O O . LYS A 1 94 ? -8.372 -9.667 22.017 1.00 97.62 94 LYS A O 1
ATOM 774 N N . GLN A 1 95 ? -6.760 -8.975 23.434 1.00 97.88 95 GLN A N 1
ATOM 775 C CA . GLN A 1 95 ? -7.416 -7.725 23.822 1.00 97.88 95 GLN A CA 1
ATOM 776 C C . GLN A 1 95 ? -7.613 -6.818 22.606 1.00 97.88 95 GLN A C 1
ATOM 778 O O . GLN A 1 95 ? -8.733 -6.389 22.348 1.00 97.88 95 GLN A O 1
ATOM 783 N N . ILE A 1 96 ? -6.568 -6.626 21.796 1.00 97.69 96 ILE A N 1
ATOM 784 C CA . ILE A 1 96 ? -6.636 -5.821 20.570 1.00 97.69 96 ILE A CA 1
ATOM 785 C C . ILE A 1 96 ? -7.632 -6.410 19.567 1.00 97.69 96 ILE A C 1
ATOM 787 O O . ILE A 1 96 ? -8.399 -5.669 18.961 1.00 97.69 96 ILE A O 1
ATOM 791 N N . VAL A 1 97 ? -7.669 -7.735 19.394 1.00 98.06 97 VAL A N 1
ATOM 792 C CA . VAL A 1 97 ? -8.655 -8.373 18.504 1.00 98.06 97 VAL A CA 1
ATOM 793 C C . VAL A 1 97 ? -10.088 -8.109 18.968 1.00 98.06 97 VAL A C 1
ATOM 795 O O . VAL A 1 97 ? -10.951 -7.833 18.136 1.00 98.06 97 VAL A O 1
ATOM 798 N N . ASN A 1 98 ? -10.357 -8.205 20.271 1.00 98.31 98 ASN A N 1
ATOM 799 C CA . ASN A 1 98 ? -11.687 -7.927 20.814 1.00 98.31 98 ASN A CA 1
ATOM 800 C C . ASN A 1 98 ? -12.069 -6.455 20.636 1.00 98.31 98 ASN A C 1
ATOM 802 O O . ASN A 1 98 ? -13.192 -6.169 20.233 1.00 98.31 98 ASN A O 1
ATOM 806 N N . GLU A 1 99 ? -11.122 -5.549 20.868 1.00 98.25 99 GLU A N 1
ATOM 807 C CA . GLU A 1 99 ? -11.309 -4.114 20.674 1.00 98.25 99 GLU A CA 1
ATOM 808 C C . GLU A 1 99 ? -11.649 -3.797 19.211 1.00 98.25 99 GLU A C 1
ATOM 810 O O . GLU A 1 99 ? -12.671 -3.177 18.939 1.00 98.25 99 GLU A O 1
ATOM 815 N N . ILE A 1 100 ? -10.877 -4.316 18.246 1.00 98.19 100 ILE A N 1
ATOM 816 C CA . ILE A 1 100 ? -11.155 -4.142 16.808 1.00 98.19 100 ILE A CA 1
ATOM 817 C C . ILE A 1 100 ? -12.572 -4.612 16.460 1.00 98.19 100 ILE A C 1
ATOM 819 O O . ILE A 1 100 ? -13.294 -3.917 15.750 1.00 98.19 100 ILE A O 1
ATOM 823 N N . LYS A 1 101 ? -12.985 -5.778 16.968 1.00 98.19 101 LYS A N 1
ATOM 824 C CA . LYS A 1 101 ? -14.322 -6.334 16.706 1.00 98.19 101 LYS A CA 1
ATOM 825 C C . LYS A 1 101 ? -15.455 -5.495 17.283 1.00 98.19 101 LYS A C 1
ATOM 827 O O . LYS A 1 101 ? -16.567 -5.623 16.799 1.00 98.19 101 LYS A O 1
ATOM 832 N N . SER A 1 102 ? -15.201 -4.680 18.302 1.00 98.31 102 SER A N 1
ATOM 833 C CA . SER A 1 102 ? -16.230 -3.817 18.885 1.00 98.31 102 SER A CA 1
ATOM 834 C C . SER A 1 102 ? -16.607 -2.629 17.987 1.00 98.31 102 SER A C 1
ATOM 836 O O . SER A 1 102 ? -17.644 -2.009 18.204 1.00 98.31 102 SER A O 1
ATOM 838 N N . PHE A 1 103 ? -15.788 -2.338 16.968 1.00 97.25 103 PHE A N 1
ATOM 839 C CA . PHE A 1 103 ? -15.997 -1.263 15.992 1.00 97.25 103 PHE A CA 1
ATOM 840 C C . PHE A 1 103 ? -16.505 -1.748 14.623 1.00 97.25 103 PHE A C 1
ATOM 842 O O . PHE A 1 103 ? -16.611 -0.934 13.703 1.00 97.25 103 PHE A O 1
ATOM 849 N N . LEU A 1 104 ? -16.774 -3.050 14.470 1.00 93.31 104 LEU A N 1
ATOM 850 C CA . LEU A 1 104 ? -17.291 -3.676 13.246 1.00 93.31 104 LEU A CA 1
ATOM 851 C C . LEU A 1 104 ? -18.732 -4.144 13.455 1.00 93.31 104 LEU A C 1
ATOM 853 O O . LEU A 1 104 ? -19.527 -3.979 12.506 1.00 93.31 104 LEU A O 1
#

pLDDT: mean 96.91, std 2.84, range [74.75, 98.75]

Secondary structure (DSSP, 8-state):
--SSTT-EEE--SS--SSGGG--HHHHHHHHHHHHHHHHHHHHHHT-SEEEEE---SGGGT--SSS--EEEEEE-TTS---PPPP-PPPTTHHHHHHHHHHHT-

Radius of gyration: 16.67 Å; chains: 1; bounding box: 36×26×46 Å

Sequence (104 aa):
NPVNKGHTLIVPKEHFDTFLDLDEKHLDRLMHFVQKMSKAIVKATKSDGFNLLLNNKKAAGQVIDHVHFHIIPRMKDDGLKHWPHKKYENDEAKQIVNEIKSFL

Foldseek 3Di:
DAPAPLWDKQFDPDFAQEPVRDDPVRNVVSVVVVVVSLVVSCVVVVAPAWDWDWAHDVVSPDPDRGTIIITHGHHPPSPDDDDDDDDDPDCNVVVVVVVVVVVD